Protein AF-A0A919SMZ8-F1 (afdb_monomer)

Foldseek 3Di:
DWWKWWAFPDPVGIDIDDAPDWDQDPQWTFGHDPNDGPDIGGVNGTPDIGIDDDD

pLDDT: mean 91.2, std 7.66, range [53.47, 96.25]

Structure (mmCIF, N/CA/C/O backbone):
data_AF-A0A919SMZ8-F1
#
_entry.id   AF-A0A919SMZ8-F1
#
loop_
_atom_site.group_PDB
_atom_site.id
_atom_site.type_symbol
_atom_site.label_atom_id
_atom_site.label_alt_id
_atom_site.label_comp_id
_atom_site.label_asym_id
_atom_site.label_entity_id
_atom_site.label_seq_id
_atom_site.pdbx_PDB_ins_code
_atom_site.Cartn_x
_atom_site.Cartn_y
_atom_site.Cartn_z
_atom_site.occupancy
_atom_site.B_iso_or_equiv
_atom_site.auth_seq_id
_atom_site.auth_comp_id
_atom_site.auth_asym_id
_atom_site.auth_atom_id
_atom_site.pdbx_PDB_model_num
ATOM 1 N N . MET A 1 1 ? 11.273 -0.491 -10.433 1.00 73.88 1 MET A N 1
ATOM 2 C CA . MET A 1 1 ? 11.001 -0.191 -9.019 1.00 73.88 1 MET A CA 1
ATOM 3 C C . MET A 1 1 ? 10.487 1.225 -8.929 1.00 73.88 1 MET A C 1
ATOM 5 O O . MET A 1 1 ? 11.141 2.114 -9.455 1.00 73.88 1 MET A O 1
ATOM 9 N N . ALA A 1 2 ? 9.309 1.415 -8.343 1.00 85.12 2 ALA A N 1
ATOM 10 C CA . ALA A 1 2 ? 8.756 2.731 -8.065 1.00 85.12 2 ALA A CA 1
ATOM 11 C C . ALA A 1 2 ? 8.835 2.994 -6.558 1.00 85.12 2 ALA A C 1
ATOM 13 O O . ALA A 1 2 ? 8.687 2.084 -5.739 1.00 85.12 2 ALA A O 1
ATOM 14 N N . THR A 1 3 ? 9.067 4.247 -6.179 1.00 90.81 3 THR A N 1
ATOM 15 C CA . THR A 1 3 ? 8.954 4.644 -4.775 1.00 90.81 3 THR A CA 1
ATOM 16 C C . THR A 1 3 ? 7.573 5.235 -4.551 1.00 90.81 3 THR A C 1
ATOM 18 O O . THR A 1 3 ? 7.146 6.112 -5.294 1.00 90.81 3 THR A O 1
ATOM 21 N N . TYR A 1 4 ? 6.869 4.784 -3.524 1.00 91.44 4 TYR A N 1
ATOM 22 C CA . TYR A 1 4 ? 5.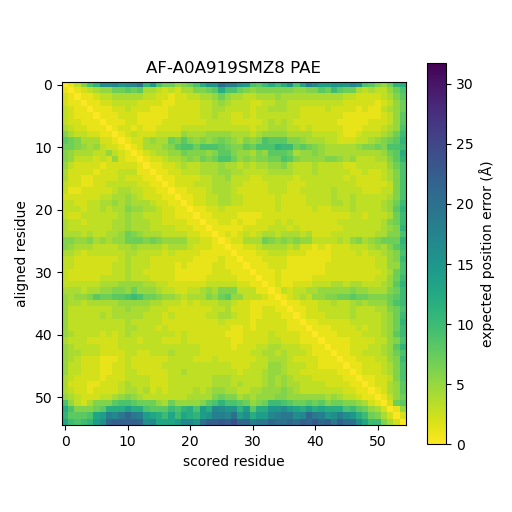568 5.293 -3.119 1.00 91.44 4 TYR A CA 1
ATOM 23 C C . TYR A 1 4 ? 5.714 6.072 -1.822 1.00 91.44 4 TYR A C 1
ATOM 25 O O . TYR A 1 4 ? 6.258 5.571 -0.840 1.00 91.44 4 TYR A O 1
ATOM 33 N N . ASN A 1 5 ? 5.206 7.295 -1.803 1.00 94.12 5 ASN A N 1
ATOM 34 C CA . ASN A 1 5 ? 5.071 8.072 -0.590 1.00 94.12 5 ASN A CA 1
ATOM 35 C C . ASN A 1 5 ? 3.753 7.698 0.094 1.00 94.12 5 ASN A C 1
ATOM 37 O O . ASN A 1 5 ? 2.669 7.971 -0.429 1.00 94.12 5 ASN A O 1
ATOM 41 N N . VAL A 1 6 ? 3.854 7.053 1.253 1.00 94.75 6 VAL A N 1
ATOM 42 C CA . VAL A 1 6 ? 2.718 6.623 2.067 1.00 94.75 6 VAL A CA 1
ATOM 43 C C . VAL A 1 6 ? 2.565 7.574 3.239 1.00 94.75 6 VAL A C 1
ATOM 45 O O . VAL A 1 6 ? 3.450 7.685 4.087 1.00 94.75 6 VAL A O 1
ATOM 48 N N . ILE A 1 7 ? 1.432 8.260 3.303 1.00 95.00 7 ILE A N 1
ATOM 49 C CA . ILE A 1 7 ? 1.033 9.045 4.466 1.00 95.00 7 ILE A CA 1
ATOM 50 C C . ILE A 1 7 ? 0.088 8.177 5.287 1.00 95.00 7 ILE A C 1
ATOM 52 O O . ILE A 1 7 ? -0.990 7.819 4.821 1.00 95.00 7 ILE A O 1
ATOM 56 N N . TRP A 1 8 ? 0.492 7.837 6.502 1.00 95.19 8 TRP A N 1
ATOM 57 C CA . TRP A 1 8 ? -0.280 7.041 7.448 1.00 95.19 8 TRP A CA 1
ATOM 58 C C . TRP A 1 8 ? -1.293 7.914 8.201 1.00 95.19 8 TRP A C 1
ATOM 60 O O . TRP A 1 8 ? -1.088 9.116 8.384 1.00 95.19 8 TRP A O 1
ATOM 70 N N . ASN A 1 9 ? -2.394 7.312 8.650 1.00 93.44 9 ASN A N 1
ATOM 71 C CA . ASN A 1 9 ? -3.366 7.970 9.532 1.00 93.44 9 ASN A CA 1
ATOM 72 C C . ASN A 1 9 ? -2.910 8.011 11.003 1.00 93.44 9 ASN A C 1
ATOM 74 O O . ASN A 1 9 ? -3.535 8.696 11.813 1.00 93.44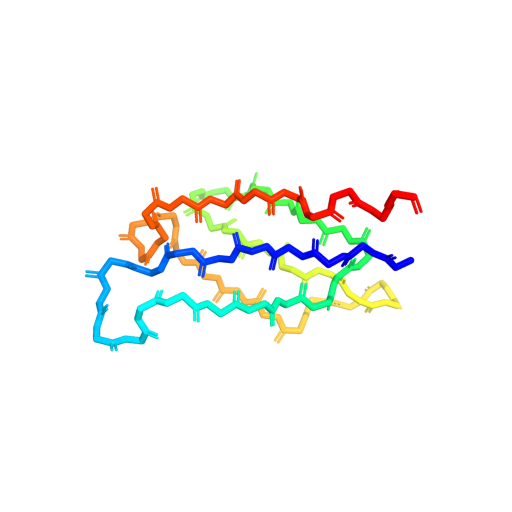 9 ASN A O 1
ATOM 78 N N . ASP A 1 10 ? -1.838 7.295 11.347 1.00 90.62 10 ASP A N 1
ATOM 79 C CA . ASP A 1 10 ? -1.291 7.195 12.700 1.00 90.62 10 ASP A CA 1
ATOM 80 C C . ASP A 1 10 ? 0.034 7.968 12.888 1.00 90.62 10 ASP A C 1
ATOM 82 O O . ASP A 1 10 ? 0.446 8.788 12.065 1.00 90.62 10 ASP A O 1
ATOM 86 N N . GLU A 1 11 ? 0.701 7.711 14.014 1.00 91.88 11 GLU A N 1
ATOM 87 C CA . GLU A 1 11 ? 1.927 8.373 14.474 1.00 91.88 11 GLU A CA 1
ATOM 88 C C . GLU A 1 11 ? 3.148 8.138 13.563 1.00 91.88 11 GLU A C 1
ATOM 90 O O . GLU A 1 11 ? 4.136 8.865 13.670 1.00 91.88 11 GLU A O 1
ATOM 95 N N . ARG A 1 12 ? 3.090 7.159 12.646 1.00 89.19 12 ARG A N 1
ATOM 96 C CA . ARG A 1 12 ? 4.123 6.886 11.632 1.00 89.19 12 ARG A CA 1
ATOM 97 C C . ARG A 1 12 ? 4.344 8.061 10.680 1.00 89.19 12 ARG A C 1
ATOM 99 O O . ARG A 1 12 ? 5.439 8.198 10.137 1.00 89.19 12 ARG A O 1
ATOM 106 N N . GLY A 1 13 ? 3.336 8.909 10.470 1.00 92.50 13 GLY A N 1
ATOM 107 C CA . GLY A 1 13 ? 3.448 10.083 9.606 1.00 92.50 13 GLY A CA 1
ATOM 108 C C . GLY A 1 13 ? 3.646 9.714 8.133 1.00 92.50 13 GLY A C 1
ATOM 109 O O . GLY A 1 13 ? 2.799 9.050 7.546 1.00 92.50 13 GLY A O 1
ATOM 110 N N . THR A 1 14 ? 4.739 10.165 7.517 1.00 94.06 14 THR A N 1
ATOM 111 C CA . THR A 1 14 ? 5.035 9.934 6.093 1.00 94.06 14 THR A CA 1
ATOM 112 C C . THR A 1 14 ? 6.212 8.975 5.939 1.00 94.06 14 THR A C 1
ATOM 114 O O . THR A 1 14 ? 7.263 9.182 6.543 1.00 94.06 14 THR A O 1
ATOM 117 N N . GLN A 1 15 ? 6.061 7.953 5.097 1.00 92.88 15 GLN A N 1
ATOM 118 C CA . GLN A 1 15 ? 7.086 6.952 4.818 1.00 92.88 15 GLN A CA 1
ATOM 119 C C . GLN A 1 15 ? 7.194 6.680 3.315 1.00 92.88 15 GLN A C 1
ATOM 121 O O . GLN A 1 15 ? 6.194 6.418 2.655 1.00 92.88 15 GLN A O 1
ATOM 126 N N . ALA A 1 16 ? 8.418 6.675 2.789 1.00 93.06 16 ALA A N 1
ATOM 127 C CA . ALA A 1 16 ? 8.692 6.220 1.430 1.00 93.06 16 ALA A CA 1
ATOM 128 C C . ALA A 1 16 ? 8.873 4.693 1.410 1.00 93.06 16 ALA A C 1
ATOM 130 O O . ALA A 1 16 ? 9.662 4.154 2.189 1.00 93.06 16 ALA A O 1
ATOM 131 N N . LEU A 1 17 ? 8.145 4.005 0.531 1.00 92.19 17 LEU A N 1
ATOM 132 C CA . LEU A 1 17 ? 8.217 2.561 0.328 1.00 92.19 17 LEU A CA 1
ATOM 133 C C . LEU A 1 17 ? 8.568 2.240 -1.119 1.00 92.19 17 LEU A C 1
ATOM 135 O O . LEU A 1 17 ? 7.908 2.701 -2.044 1.00 92.19 17 LEU A O 1
ATOM 139 N N . GLU A 1 18 ? 9.575 1.400 -1.313 1.00 92.69 18 GLU A N 1
ATOM 140 C CA . GLU A 1 18 ? 9.937 0.889 -2.634 1.00 92.69 18 GLU A CA 1
ATOM 141 C C . GLU A 1 18 ? 9.132 -0.376 -2.934 1.00 92.69 18 GLU A C 1
ATOM 143 O O . GLU A 1 18 ? 9.267 -1.387 -2.231 1.00 92.69 18 GLU A O 1
ATOM 148 N N . ALA A 1 19 ? 8.312 -0.316 -3.979 1.00 92.56 19 ALA A N 1
ATOM 149 C CA . ALA A 1 19 ? 7.511 -1.429 -4.466 1.00 92.56 19 ALA A CA 1
ATOM 150 C C . ALA A 1 19 ? 7.547 -1.472 -6.000 1.00 92.56 19 ALA A C 1
ATOM 152 O O . ALA A 1 19 ? 7.696 -0.451 -6.674 1.00 92.56 19 ALA A O 1
ATOM 153 N N . ASP A 1 20 ? 7.439 -2.669 -6.559 1.00 92.69 20 ASP A N 1
ATOM 154 C CA . ASP A 1 20 ? 7.267 -2.846 -7.998 1.00 92.69 20 ASP A CA 1
ATOM 155 C C . ASP A 1 20 ? 5.825 -2.562 -8.411 1.00 92.69 20 ASP A C 1
ATOM 157 O O . ASP A 1 20 ? 5.602 -1.946 -9.450 1.00 92.69 20 ASP A O 1
ATOM 161 N N . ASP A 1 21 ? 4.870 -2.966 -7.571 1.00 91.75 21 ASP A N 1
ATOM 162 C CA . ASP A 1 21 ? 3.445 -2.749 -7.791 1.00 91.75 21 ASP A CA 1
ATOM 163 C C . ASP A 1 21 ? 2.709 -2.541 -6.460 1.00 91.75 21 ASP A C 1
ATOM 165 O O . ASP A 1 21 ? 3.166 -2.984 -5.398 1.00 91.75 21 ASP A O 1
ATOM 169 N N . VAL A 1 22 ? 1.562 -1.866 -6.518 1.00 92.50 22 VAL A N 1
ATOM 170 C CA . VAL A 1 22 ? 0.658 -1.699 -5.379 1.00 92.50 22 VAL A CA 1
ATOM 171 C C . VAL A 1 22 ? -0.760 -2.012 -5.825 1.00 92.50 22 VAL A C 1
ATOM 173 O O . VAL A 1 22 ? -1.369 -1.264 -6.591 1.00 92.50 22 VAL A O 1
ATOM 176 N N . ILE A 1 23 ? -1.299 -3.107 -5.299 1.00 93.94 23 ILE A N 1
ATOM 177 C CA . ILE A 1 23 ? -2.628 -3.611 -5.643 1.00 93.94 23 ILE A CA 1
ATOM 178 C C . ILE A 1 23 ? -3.578 -3.311 -4.486 1.00 93.94 23 ILE A C 1
ATOM 180 O O . ILE A 1 23 ? -3.220 -3.475 -3.324 1.00 93.94 23 ILE A O 1
ATOM 184 N N . LEU A 1 24 ? -4.791 -2.856 -4.797 1.00 94.00 24 LEU A N 1
ATOM 185 C CA . LEU A 1 24 ? -5.866 -2.715 -3.820 1.00 94.00 24 LEU A CA 1
ATOM 186 C C . LEU A 1 24 ? -6.833 -3.895 -3.964 1.00 94.00 24 LEU A C 1
ATOM 188 O O . LEU A 1 24 ? -7.606 -3.937 -4.920 1.00 94.00 24 LEU A O 1
ATOM 192 N N . GLU A 1 25 ? -6.811 -4.815 -3.002 1.00 94.88 25 GLU A N 1
ATOM 193 C CA . GLU A 1 25 ? -7.685 -5.993 -2.955 1.00 94.88 25 GLU A CA 1
ATOM 194 C C . GLU A 1 25 ? -8.430 -6.035 -1.614 1.00 94.88 25 GLU A C 1
ATOM 196 O O . GLU A 1 25 ? -7.831 -5.849 -0.558 1.00 94.88 25 GLU A O 1
ATOM 201 N N . ASP A 1 26 ? -9.757 -6.199 -1.644 1.00 93.69 26 ASP A N 1
ATOM 202 C CA . ASP A 1 26 ? -10.611 -6.274 -0.443 1.00 93.69 26 ASP A CA 1
ATOM 203 C C . ASP A 1 26 ? -10.384 -5.150 0.600 1.00 93.69 26 ASP A C 1
ATOM 205 O O . ASP A 1 26 ? -10.514 -5.336 1.810 1.00 93.69 26 ASP A O 1
ATOM 209 N N . GLY A 1 27 ? -10.055 -3.937 0.137 1.00 94.06 27 GLY A N 1
ATOM 210 C CA . GLY A 1 27 ? -9.795 -2.789 1.016 1.00 94.06 27 GLY A CA 1
ATOM 211 C C . GLY A 1 27 ? -8.415 -2.802 1.682 1.00 94.06 27 GLY A C 1
ATOM 212 O O . GLY A 1 27 ? -8.177 -1.999 2.590 1.00 94.06 27 GLY A O 1
ATOM 213 N N . ILE A 1 28 ? -7.512 -3.674 1.235 1.00 96.25 28 ILE A N 1
ATOM 214 C CA . ILE A 1 28 ? -6.126 -3.806 1.681 1.00 96.25 28 ILE A CA 1
ATOM 215 C C . ILE A 1 28 ? -5.202 -3.434 0.516 1.00 96.25 28 ILE A C 1
ATOM 217 O O . ILE A 1 28 ? -5.317 -3.969 -0.583 1.00 96.25 28 ILE A O 1
ATOM 221 N N . TYR A 1 29 ? -4.271 -2.516 0.763 1.00 94.94 29 TYR A N 1
ATOM 222 C CA . TYR A 1 29 ? -3.145 -2.269 -0.126 1.00 94.94 29 TYR A CA 1
ATOM 223 C C . TYR A 1 29 ? -2.085 -3.350 0.069 1.00 94.94 29 TYR A C 1
ATOM 225 O O . TYR A 1 29 ? -1.573 -3.550 1.175 1.00 94.94 29 TYR A O 1
ATOM 233 N N . GLU A 1 30 ? -1.739 -4.021 -1.018 1.00 95.94 30 GLU A N 1
ATOM 234 C CA . GLU A 1 30 ? -0.655 -4.984 -1.104 1.00 95.94 30 GLU A CA 1
ATOM 235 C C . GLU A 1 30 ? 0.510 -4.359 -1.860 1.00 95.94 30 GLU A C 1
ATOM 237 O O . GLU A 1 30 ? 0.377 -4.003 -3.029 1.00 95.94 30 GLU A O 1
ATOM 242 N N . PHE A 1 31 ? 1.655 -4.231 -1.198 1.00 94.81 31 PHE A N 1
ATOM 243 C CA . PHE A 1 31 ? 2.887 -3.765 -1.818 1.00 94.81 31 PHE A CA 1
ATOM 244 C C . PHE A 1 31 ? 3.695 -4.980 -2.264 1.00 94.81 31 PHE A C 1
ATOM 246 O O . PHE A 1 31 ? 4.082 -5.826 -1.447 1.00 94.81 31 PHE A O 1
ATOM 253 N N . TRP A 1 32 ? 3.946 -5.049 -3.565 1.00 94.69 32 TRP A N 1
ATOM 254 C CA . TRP A 1 32 ? 4.625 -6.156 -4.218 1.00 94.69 32 TRP A CA 1
ATOM 255 C C . TRP A 1 32 ? 6.076 -5.795 -4.516 1.00 94.69 32 TRP A C 1
ATOM 257 O O . TRP A 1 32 ? 6.381 -4.677 -4.932 1.00 94.69 32 TRP A O 1
ATOM 267 N N . ARG A 1 33 ? 6.978 -6.752 -4.317 1.00 93.31 33 ARG A N 1
ATOM 268 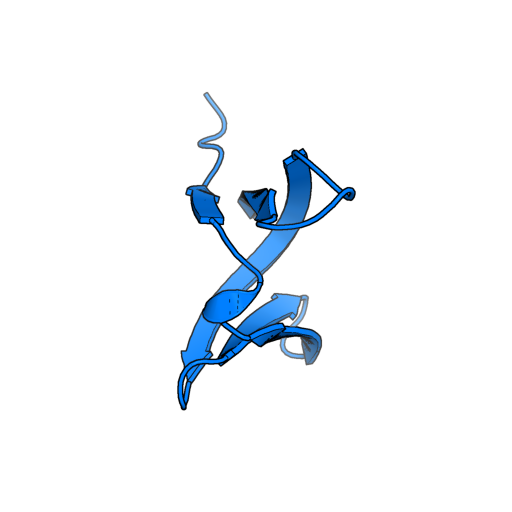C CA . ARG A 1 33 ? 8.390 -6.671 -4.692 1.00 93.31 33 ARG A CA 1
ATOM 269 C C . ARG A 1 33 ? 8.827 -8.030 -5.217 1.00 93.31 33 ARG A C 1
ATOM 271 O O . ARG A 1 33 ? 8.583 -9.032 -4.560 1.00 93.31 33 ARG A O 1
ATOM 278 N N . GLU A 1 34 ? 9.433 -8.072 -6.399 1.00 91.19 34 GLU A N 1
ATOM 279 C CA . GLU A 1 34 ? 9.932 -9.316 -7.013 1.00 91.19 34 GLU A CA 1
ATOM 280 C C . GLU A 1 34 ? 8.868 -10.440 -7.141 1.00 91.19 34 GLU A C 1
ATOM 282 O O . GLU A 1 34 ? 9.198 -11.623 -7.159 1.00 91.19 34 GLU A O 1
ATOM 287 N N . ASN A 1 35 ? 7.588 -10.076 -7.317 1.00 89.69 35 ASN A N 1
ATOM 288 C CA . ASN A 1 35 ? 6.402 -10.961 -7.318 1.00 89.69 35 ASN A CA 1
ATOM 289 C C . ASN A 1 35 ? 5.984 -11.533 -5.953 1.00 89.69 35 ASN A C 1
ATOM 291 O O . ASN A 1 35 ? 5.171 -12.456 -5.901 1.00 89.69 35 ASN A O 1
ATOM 295 N N . GLU A 1 36 ? 6.475 -10.974 -4.853 1.00 94.25 36 GLU A N 1
ATOM 296 C CA . GLU A 1 36 ? 6.034 -11.323 -3.505 1.00 94.25 36 GLU A CA 1
ATOM 297 C C . GLU A 1 36 ? 5.424 -10.109 -2.801 1.00 94.25 36 GLU A C 1
ATOM 299 O O . GLU A 1 36 ? 5.908 -8.981 -2.916 1.00 94.25 36 GLU A O 1
ATOM 304 N N . VAL A 1 37 ? 4.351 -10.336 -2.042 1.00 94.69 37 VAL A N 1
ATOM 305 C CA . VAL A 1 37 ? 3.773 -9.301 -1.178 1.00 94.69 37 VAL A CA 1
ATOM 306 C C . VAL A 1 37 ? 4.625 -9.189 0.078 1.00 94.69 37 VAL A C 1
ATOM 308 O O . VAL A 1 37 ? 4.634 -10.101 0.905 1.00 94.69 37 VAL A O 1
ATOM 311 N N . PHE A 1 38 ? 5.313 -8.063 0.255 1.00 94.94 38 PHE A N 1
ATOM 312 C CA . PHE A 1 38 ? 6.140 -7.831 1.446 1.00 94.94 38 PHE A CA 1
ATOM 313 C C . PHE A 1 38 ? 5.422 -6.998 2.513 1.00 94.94 38 PHE A C 1
ATOM 315 O O . PHE A 1 38 ? 5.809 -7.023 3.682 1.00 94.94 38 PHE A O 1
ATOM 322 N N . LEU A 1 39 ? 4.380 -6.256 2.129 1.00 93.88 39 LEU A N 1
ATOM 323 C CA . LEU A 1 39 ? 3.605 -5.429 3.043 1.00 93.88 39 LEU A CA 1
ATOM 324 C C . LEU A 1 39 ? 2.125 -5.436 2.650 1.00 93.88 39 LEU A C 1
ATOM 326 O O . LEU A 1 39 ? 1.772 -5.200 1.497 1.00 93.88 39 LEU A O 1
ATOM 330 N N . ARG A 1 40 ? 1.262 -5.682 3.640 1.00 95.44 40 ARG A N 1
ATOM 331 C CA . ARG A 1 40 ? -0.199 -5.624 3.525 1.00 95.44 40 ARG A CA 1
ATOM 332 C C . ARG A 1 40 ? -0.741 -4.643 4.541 1.00 95.44 40 ARG A C 1
ATOM 334 O O . ARG A 1 40 ? -0.453 -4.776 5.730 1.00 95.44 40 ARG A O 1
ATOM 341 N N . VAL A 1 41 ? -1.501 -3.664 4.074 1.00 94.50 41 VAL A N 1
ATOM 342 C CA . VAL A 1 41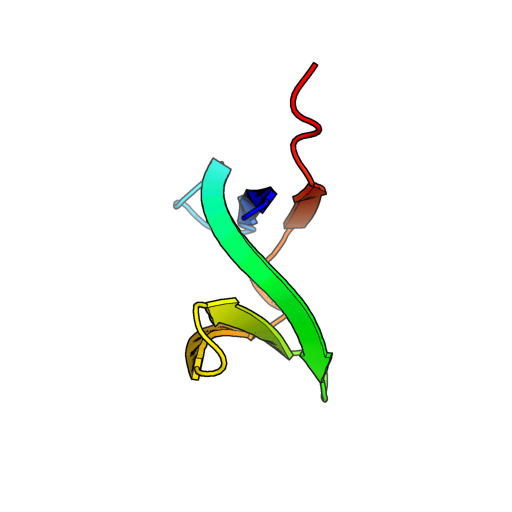 ? -1.970 -2.555 4.903 1.00 94.50 41 VAL A CA 1
ATOM 343 C C . VAL A 1 41 ? -3.425 -2.244 4.572 1.00 94.50 41 VAL A C 1
ATOM 345 O O . VAL A 1 41 ? -3.732 -1.983 3.412 1.00 94.50 41 VAL A O 1
ATOM 348 N N . PRO A 1 42 ? -4.331 -2.211 5.557 1.00 95.94 42 PRO A N 1
ATOM 349 C CA . PRO A 1 42 ? -5.688 -1.718 5.358 1.00 95.94 42 PRO A CA 1
ATOM 350 C C . PRO A 1 42 ? -5.707 -0.288 4.805 1.00 95.94 42 PRO A C 1
ATOM 352 O O . PRO A 1 42 ? -4.998 0.594 5.286 1.00 95.94 42 PRO A O 1
ATOM 355 N N . THR A 1 43 ? -6.591 -0.013 3.850 1.00 94.44 43 THR A N 1
ATOM 356 C CA . THR A 1 43 ? -6.835 1.351 3.338 1.00 94.44 43 THR A CA 1
ATOM 357 C C . THR A 1 43 ? -7.169 2.349 4.448 1.00 94.44 43 THR 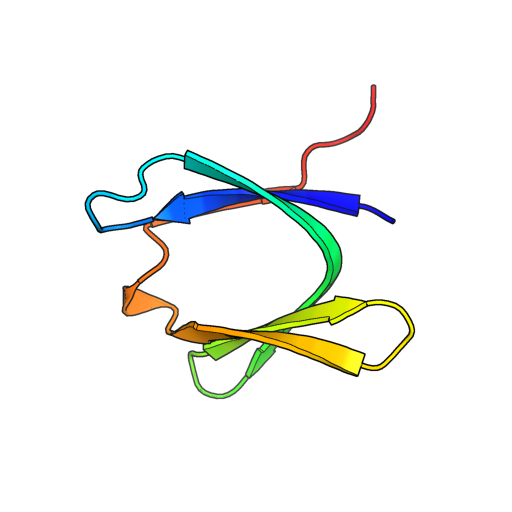A C 1
ATOM 359 O O . THR A 1 43 ? -6.852 3.524 4.321 1.00 94.44 43 THR A O 1
ATOM 362 N N . THR A 1 44 ? -7.755 1.892 5.557 1.00 95.19 44 THR A N 1
ATOM 363 C CA . THR A 1 44 ? -8.068 2.718 6.732 1.00 95.19 44 THR A CA 1
ATOM 364 C C . THR A 1 44 ? -6.831 3.248 7.455 1.00 95.19 44 THR A C 1
ATOM 366 O O . THR A 1 44 ? -6.911 4.294 8.096 1.00 95.19 44 THR A O 1
ATOM 369 N N . ASP A 1 45 ? -5.689 2.570 7.344 1.00 94.38 45 ASP A N 1
ATOM 370 C CA . ASP A 1 45 ? -4.428 3.006 7.953 1.00 94.38 45 ASP A CA 1
ATOM 371 C C . ASP A 1 45 ? -3.663 3.999 7.066 1.00 94.38 45 ASP A C 1
ATOM 373 O O . ASP A 1 45 ? -2.782 4.709 7.555 1.00 94.38 45 ASP A O 1
ATOM 377 N N . ILE A 1 46 ? -4.009 4.091 5.777 1.00 94.38 46 ILE A N 1
ATOM 378 C CA . ILE A 1 46 ? -3.367 4.994 4.817 1.00 94.38 46 ILE A CA 1
ATOM 379 C C . ILE A 1 46 ? -4.246 6.223 4.594 1.00 94.38 46 ILE A C 1
ATOM 381 O O . ILE A 1 46 ? -5.392 6.141 4.162 1.00 94.38 46 ILE A O 1
ATOM 385 N N . LYS A 1 47 ? -3.679 7.395 4.862 1.00 94.19 47 LYS A N 1
ATOM 386 C CA . LYS A 1 47 ? -4.286 8.691 4.572 1.00 94.19 47 LYS A CA 1
ATOM 387 C C . LYS A 1 47 ? -4.165 9.053 3.097 1.00 94.19 47 LYS A C 1
ATOM 389 O O . LYS A 1 47 ? -5.126 9.515 2.492 1.00 94.19 47 LYS A O 1
ATOM 394 N N . GLU A 1 48 ? -2.972 8.877 2.538 1.00 93.81 48 GLU A N 1
ATOM 395 C CA . GLU A 1 48 ? -2.665 9.203 1.148 1.00 93.81 48 GLU A CA 1
ATOM 396 C C . GLU A 1 48 ? -1.541 8.298 0.637 1.00 93.81 48 GLU A C 1
ATOM 398 O O . GLU A 1 48 ? -0.587 8.011 1.360 1.00 93.81 48 GLU A O 1
ATOM 403 N N . LEU A 1 49 ? -1.658 7.856 -0.612 1.00 92.88 49 LEU A N 1
ATOM 404 C CA . LEU A 1 49 ? -0.654 7.060 -1.309 1.00 92.88 49 LEU A CA 1
ATOM 405 C C . LEU A 1 49 ? -0.348 7.751 -2.635 1.00 92.88 49 LEU A C 1
ATOM 407 O O . LEU A 1 49 ? -1.226 7.856 -3.492 1.00 92.88 49 LEU A O 1
ATOM 411 N N . THR A 1 50 ? 0.884 8.218 -2.811 1.00 92.25 50 THR A N 1
ATOM 412 C CA . THR A 1 50 ? 1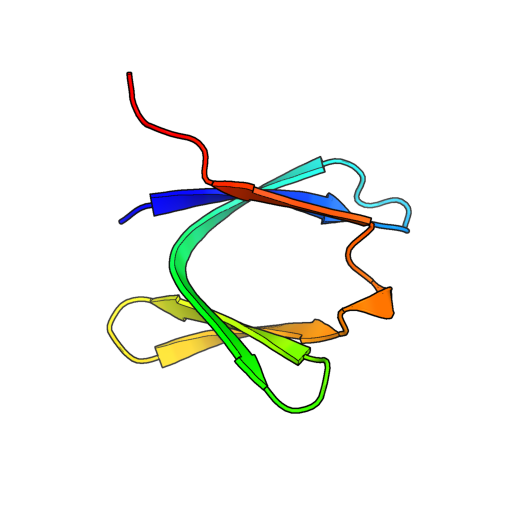.313 8.892 -4.043 1.00 92.25 50 THR A CA 1
ATOM 413 C 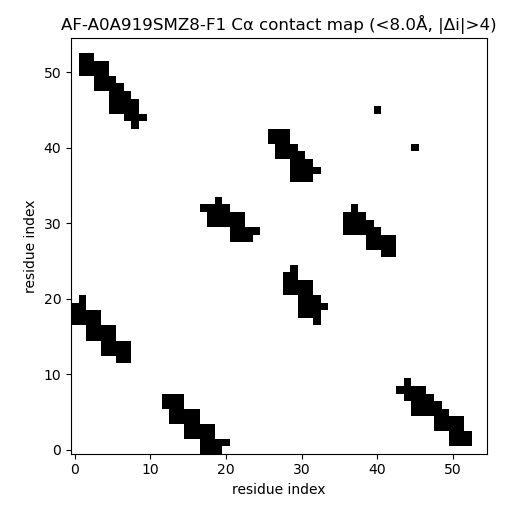C . THR A 1 50 ? 2.580 8.250 -4.605 1.00 92.25 50 THR A C 1
ATOM 415 O O . THR A 1 50 ? 3.562 8.114 -3.877 1.00 92.25 50 THR A O 1
ATOM 418 N N . PRO A 1 51 ? 2.608 7.847 -5.889 1.00 89.25 51 PRO A N 1
ATOM 419 C CA . PRO A 1 51 ? 3.850 7.423 -6.520 1.00 89.25 51 PRO A CA 1
ATOM 420 C C . PRO A 1 51 ? 4.792 8.627 -6.640 1.00 89.25 51 PRO A C 1
ATOM 422 O O . PRO A 1 51 ? 4.412 9.686 -7.144 1.00 89.25 51 PRO A O 1
ATOM 425 N N . ILE A 1 52 ? 6.026 8.469 -6.174 1.00 86.25 52 ILE A N 1
ATOM 426 C CA . ILE A 1 52 ? 7.104 9.431 -6.379 1.00 86.25 52 ILE A CA 1
ATOM 427 C C . ILE A 1 52 ? 7.617 9.194 -7.796 1.00 86.25 52 ILE A C 1
ATOM 429 O O . ILE A 1 52 ? 8.328 8.226 -8.057 1.00 86.25 52 ILE A O 1
ATOM 433 N N . ALA A 1 53 ? 7.211 10.054 -8.729 1.00 75.56 53 ALA A N 1
ATOM 434 C CA . ALA A 1 53 ? 7.800 10.061 -10.059 1.00 75.56 53 ALA A CA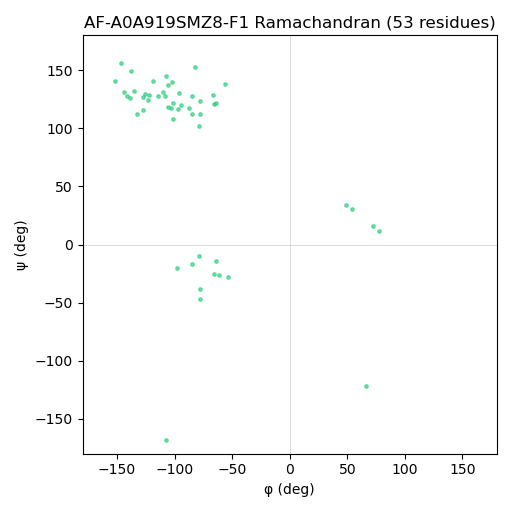 1
ATOM 435 C C . ALA A 1 53 ? 9.284 10.442 -9.938 1.00 75.56 53 ALA A C 1
ATOM 437 O O . ALA A 1 53 ? 9.604 11.514 -9.419 1.00 75.56 53 ALA A O 1
ATOM 438 N N . GLU A 1 54 ? 10.182 9.572 -10.399 1.00 62.75 54 GLU A N 1
ATOM 439 C CA . GLU A 1 54 ? 11.574 9.956 -10.632 1.00 62.75 54 GLU A CA 1
ATOM 440 C C . GLU A 1 54 ? 11.591 10.989 -11.775 1.00 62.75 54 GLU A C 1
ATOM 442 O O . GLU A 1 54 ? 11.045 10.735 -12.851 1.00 62.75 54 GLU A O 1
ATOM 447 N N . VAL A 1 55 ? 12.121 12.185 -11.492 1.00 53.47 55 VAL A N 1
ATOM 448 C CA . VAL A 1 55 ? 12.271 13.304 -12.447 1.00 53.47 55 VAL A CA 1
ATOM 449 C C . VAL A 1 55 ? 13.444 13.108 -13.394 1.00 53.47 55 VAL A C 1
ATOM 451 O O . VAL A 1 55 ? 14.492 12.597 -12.941 1.00 53.47 55 VAL A O 1
#

Nearest PDB structures (foldseek):
  2rb6-assembly3_B-2  TM=6.545E-01  e=5.271E-02  Shewanella oneidensis MR-1
  2rd1-assembly2_B  TM=6.802E-01  e=2.598E-01  Salmonella enterica subsp. enterica serovar Typhimurium str. LT2
  5cai-assembly1_A  TM=6.645E-01  e=2.912E-01  Klebsiella pneumoniae subsp. pneumoniae MGH 78578
  3i5f-assembly1_A  TM=3.285E-01  e=4.236E+00  Doryteuthis pealeii

Organism: NCBI:txid113560

Solvent-accessible surface area (backbone atoms only — not comparable to full-atom values): 3271 Å² total; per-residue (Å²): 122,41,41,30,41,36,30,39,67,54,93,77,38,71,46,80,43,81,25,66,45,75,46,80,52,99,64,26,38,34,34,25,46,99,91,39,76,80,45,79,43,52,48,84,51,46,68,43,79,44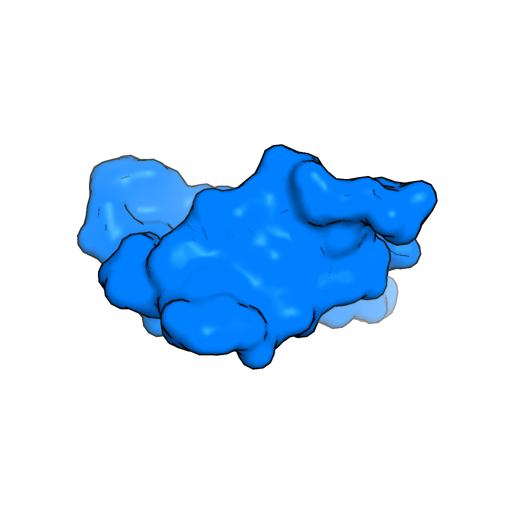,76,53,76,86,128

Sequence (55 aa):
MATYNVIWNDERGTQALEADDVILEDGIYEFWRENEVFLRVPTTDIKELTPIAEV

Mean predicted aligned error: 3.93 Å

Secondary structure (DSSP, 8-state):
-EEEEEEESSTT-EEEEEESEEEEETTEEEEEETTEEEEEEEGGGEEEEEEE---

Radius of gyration: 10.77 Å; Cα contacts (8 Å, |Δi|>4): 107; chains: 1; bounding box: 23×25×27 Å